Protein AF-A0A1T4QG96-F1 (afdb_monomer_lite)

Foldseek 3Di:
DDDDDDDPDDPVVVVVVVVVVPPPPVDPCCVVVNDDDDPDDPVVVVVVVPPVDD

Radius of gyration: 19.83 Å; chains: 1; bounding box: 55×19×36 Å

Secondary structure (DSSP, 8-state):
----PPTT--HHHHHHHHHHHS---SS-HHHHH-----SS-HHHHHHHH-----

pLDDT: mean 75.29, std 8.7, range [50.66, 86.44]

Organism: NCBI:txid413434

Structure (mmCIF, N/CA/C/O backbone):
data_AF-A0A1T4QG96-F1
#
_entry.id   AF-A0A1T4QG96-F1
#
loop_
_atom_site.group_PDB
_atom_site.id
_atom_site.type_symbol
_atom_site.label_atom_id
_atom_site.label_alt_id
_atom_site.label_comp_id
_atom_site.label_asym_id
_atom_site.label_entity_id
_atom_site.label_seq_id
_atom_site.pdbx_PDB_ins_code
_atom_site.Cartn_x
_atom_site.Cartn_y
_atom_site.Cartn_z
_atom_site.occupancy
_atom_site.B_iso_or_equiv
_atom_site.auth_seq_id
_atom_site.auth_comp_id
_atom_site.auth_asym_id
_atom_site.auth_atom_id
_atom_site.pdbx_PDB_model_num
ATOM 1 N N . MET A 1 1 ? -10.964 -12.778 -4.651 1.00 50.66 1 MET A N 1
ATOM 2 C CA . MET A 1 1 ? -11.969 -12.785 -3.564 1.00 50.66 1 MET A CA 1
ATOM 3 C C . MET A 1 1 ? -13.257 -12.208 -4.134 1.00 50.66 1 MET A C 1
ATOM 5 O O . MET A 1 1 ? -13.205 -11.103 -4.653 1.00 50.66 1 MET A O 1
ATOM 9 N N . VAL A 1 2 ? -14.364 -12.955 -4.130 1.00 52.12 2 VAL A N 1
ATOM 10 C CA . VAL A 1 2 ? -15.666 -12.481 -4.643 1.00 52.12 2 VAL A CA 1
ATOM 11 C C . VAL A 1 2 ? -16.559 -12.184 -3.446 1.00 52.12 2 VAL A C 1
ATOM 13 O O . VAL A 1 2 ? -16.671 -13.016 -2.548 1.00 52.12 2 VAL A O 1
ATOM 16 N N . LEU A 1 3 ? -17.144 -10.989 -3.405 1.00 65.38 3 LEU A N 1
ATOM 17 C CA . LEU A 1 3 ? -17.886 -10.492 -2.252 1.00 65.38 3 LEU A CA 1
ATOM 18 C C . LEU A 1 3 ? -19.348 -10.279 -2.646 1.00 65.38 3 LEU A C 1
ATOM 20 O O . LEU A 1 3 ? -19.650 -9.446 -3.495 1.00 65.38 3 LEU A O 1
ATOM 24 N N . ILE A 1 4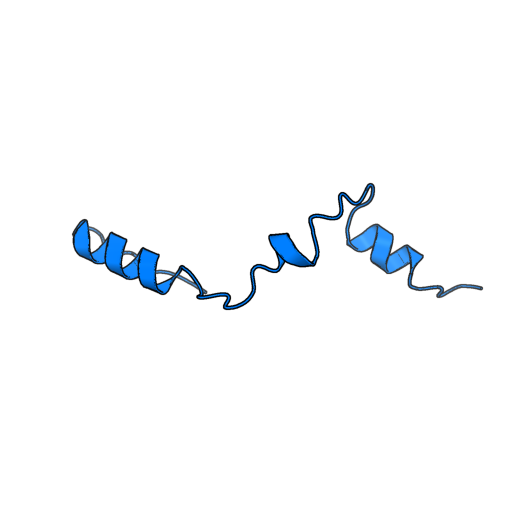 ? -20.247 -11.068 -2.057 1.00 73.62 4 ILE A N 1
ATOM 25 C CA . ILE A 1 4 ? -21.678 -11.028 -2.368 1.00 73.62 4 ILE A CA 1
ATOM 26 C C . ILE A 1 4 ? -22.375 -10.196 -1.292 1.00 73.62 4 ILE A C 1
ATOM 28 O O . ILE A 1 4 ? -22.539 -10.639 -0.155 1.00 73.62 4 ILE A O 1
ATOM 32 N N . LEU A 1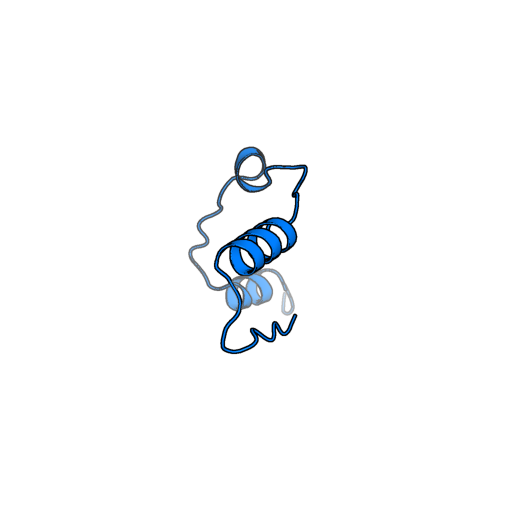 5 ? -22.781 -8.981 -1.655 1.00 77.56 5 LEU A N 1
ATOM 33 C CA . LEU A 1 5 ? -23.594 -8.114 -0.804 1.00 77.56 5 LEU A CA 1
ATOM 34 C C . LEU A 1 5 ? -25.073 -8.444 -1.019 1.00 77.56 5 LEU A C 1
ATOM 36 O O . LEU A 1 5 ? -25.590 -8.327 -2.130 1.00 77.56 5 LEU A O 1
ATOM 40 N N . LYS A 1 6 ? -25.770 -8.854 0.045 1.00 80.88 6 LYS A N 1
ATOM 41 C CA . LYS A 1 6 ? -27.221 -9.071 -0.011 1.00 80.88 6 LYS A CA 1
ATOM 42 C C . LYS A 1 6 ? -27.946 -7.723 -0.085 1.00 80.88 6 LYS A C 1
ATOM 44 O O . LYS A 1 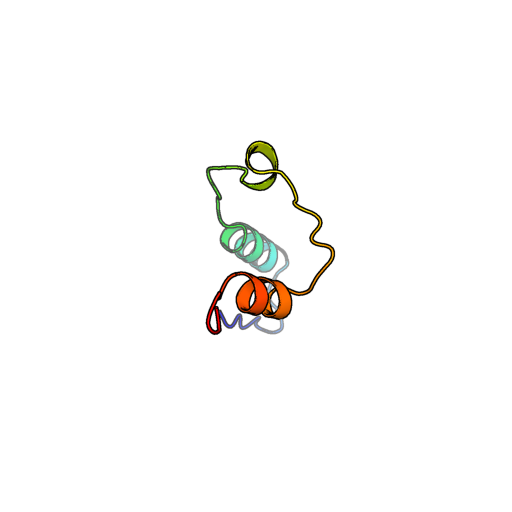6 ? -27.629 -6.796 0.661 1.00 80.88 6 LYS A O 1
ATOM 49 N N . LYS A 1 7 ? -28.948 -7.619 -0.962 1.00 75.25 7 LYS A N 1
ATOM 50 C CA . LYS A 1 7 ? -29.810 -6.432 -1.059 1.00 75.25 7 LYS A CA 1
ATOM 51 C C . LYS A 1 7 ? -30.615 -6.300 0.241 1.00 75.25 7 LYS A C 1
ATOM 53 O O . LYS A 1 7 ? -31.339 -7.223 0.597 1.00 75.25 7 LYS A O 1
ATOM 58 N N . GLY A 1 8 ? -30.452 -5.180 0.948 1.00 80.38 8 GLY A N 1
ATOM 59 C CA . GLY A 1 8 ? -31.057 -4.946 2.268 1.00 80.38 8 GLY A CA 1
ATOM 60 C C . GLY A 1 8 ? -30.114 -5.134 3.462 1.00 80.38 8 GLY A C 1
ATOM 61 O O . GLY A 1 8 ? -30.574 -5.046 4.595 1.00 80.38 8 GLY A O 1
ATOM 62 N N . ALA A 1 9 ? -28.815 -5.368 3.232 1.00 79.69 9 ALA A N 1
ATOM 63 C CA . ALA A 1 9 ? -27.829 -5.386 4.310 1.00 79.69 9 ALA A CA 1
ATOM 64 C C . ALA A 1 9 ? -27.847 -4.062 5.093 1.00 79.69 9 ALA A C 1
ATOM 66 O O . ALA A 1 9 ? -27.836 -2.970 4.519 1.00 79.69 9 ALA A O 1
ATOM 67 N N . SER A 1 10 ? -27.881 -4.171 6.417 1.00 83.50 10 SER A N 1
ATOM 68 C CA . SER A 1 10 ? -27.873 -3.023 7.312 1.00 83.50 10 SER A CA 1
ATOM 69 C C . SER A 1 10 ? -26.506 -2.334 7.307 1.00 83.50 10 SER A C 1
ATOM 71 O O . SER A 1 10 ? -25.461 -2.949 7.077 1.00 83.50 10 SER A O 1
ATOM 73 N N . ARG A 1 11 ? -26.489 -1.038 7.640 1.00 8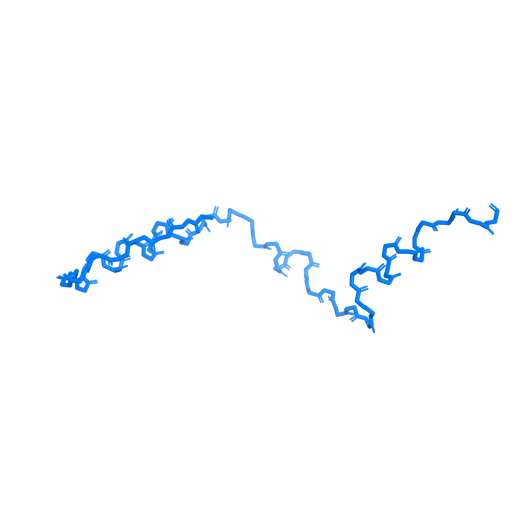0.31 11 ARG A N 1
ATOM 74 C CA . ARG A 1 11 ? -25.252 -0.241 7.707 1.00 80.31 11 ARG A CA 1
ATOM 75 C C . ARG A 1 11 ? -24.205 -0.862 8.650 1.00 80.31 11 ARG A C 1
ATOM 77 O O . ARG A 1 11 ? -23.020 -0.865 8.338 1.00 80.31 11 ARG A O 1
ATOM 84 N N . LYS A 1 12 ? -24.652 -1.477 9.752 1.00 82.31 12 LYS A N 1
ATOM 85 C CA . LYS A 1 12 ? -23.788 -2.183 10.715 1.00 82.31 12 LYS A CA 1
ATOM 86 C C . LYS A 1 12 ? -23.097 -3.404 10.105 1.00 82.31 12 LYS A C 1
ATOM 88 O O . LYS A 1 12 ? -21.926 -3.658 10.384 1.00 82.31 12 LYS A O 1
ATOM 93 N N . GLU A 1 13 ? -23.803 -4.164 9.272 1.00 79.88 13 GLU A N 1
ATOM 94 C CA . GLU A 1 13 ? -23.236 -5.342 8.611 1.00 79.88 13 GLU A CA 1
ATOM 95 C C . GLU A 1 13 ? -22.172 -4.934 7.591 1.00 79.88 13 GLU A C 1
ATOM 97 O O . GLU A 1 13 ? -21.112 -5.559 7.541 1.00 79.88 13 GLU A O 1
ATOM 102 N N . MET A 1 14 ? -22.400 -3.839 6.861 1.00 80.06 14 MET A N 1
ATOM 103 C CA . MET A 1 14 ? -21.423 -3.274 5.926 1.00 80.06 14 MET A CA 1
ATOM 104 C C . MET A 1 14 ? -20.139 -2.829 6.639 1.00 80.06 14 MET A C 1
ATOM 106 O O . MET A 1 14 ? -19.049 -3.214 6.223 1.00 80.06 14 MET A O 1
ATOM 110 N N . GLU A 1 15 ? -20.255 -2.108 7.758 1.00 83.06 15 GLU A N 1
ATOM 111 C CA . GLU A 1 15 ? -19.099 -1.699 8.571 1.00 83.06 15 GLU A CA 1
ATOM 112 C C . GLU A 1 15 ? -18.331 -2.904 9.137 1.00 83.06 15 GLU A C 1
ATOM 114 O O . GLU A 1 15 ? -17.099 -2.905 9.203 1.00 83.06 15 GLU A O 1
ATOM 119 N N . SER A 1 16 ? -19.044 -3.962 9.536 1.00 81.44 16 SER A N 1
ATOM 120 C CA . SER A 1 16 ? -18.419 -5.192 10.033 1.00 81.44 16 SER A CA 1
ATOM 121 C C . SER A 1 16 ? -17.632 -5.930 8.943 1.00 81.44 16 SER A C 1
ATOM 123 O O . SER A 1 16 ? -16.560 -6.478 9.211 1.00 81.44 16 SER A O 1
ATOM 125 N N . LEU A 1 17 ? -18.135 -5.905 7.706 1.00 81.00 17 LEU A N 1
ATOM 126 C CA . LEU A 1 17 ? -17.474 -6.460 6.530 1.00 81.00 17 LEU A CA 1
ATOM 127 C C . LEU A 1 17 ? -16.245 -5.638 6.143 1.00 81.00 17 LEU A C 1
ATOM 129 O O . LEU A 1 17 ? -15.189 -6.214 5.894 1.00 81.00 17 LEU A O 1
ATOM 133 N N . GLU A 1 18 ? -16.341 -4.308 6.178 1.00 78.31 18 GLU A N 1
ATOM 134 C CA . GLU A 1 18 ? -15.210 -3.412 5.923 1.00 78.31 18 GLU A CA 1
ATOM 135 C C . GLU A 1 18 ? -14.065 -3.647 6.920 1.00 78.31 18 GLU A C 1
ATOM 137 O O . GLU A 1 18 ? -12.900 -3.747 6.532 1.00 78.31 18 GLU A O 1
ATOM 142 N N . LYS A 1 19 ? -14.385 -3.821 8.209 1.00 78.75 19 LYS A N 1
ATOM 143 C CA . LYS A 1 19 ? -13.386 -4.139 9.243 1.00 78.75 19 LYS A CA 1
ATOM 144 C C . LYS A 1 19 ? -12.699 -5.486 9.018 1.00 78.75 19 LYS A C 1
ATOM 146 O O . LYS A 1 19 ? -11.521 -5.610 9.333 1.00 78.75 19 LYS A O 1
ATOM 151 N N . LYS A 1 20 ? -13.411 -6.484 8.483 1.00 75.75 20 LYS A N 1
ATOM 152 C CA . LYS A 1 20 ? -12.834 -7.793 8.124 1.00 75.75 20 LYS A CA 1
ATOM 153 C C . LYS A 1 20 ? -11.977 -7.726 6.858 1.00 75.75 20 LYS A C 1
ATOM 155 O O . LYS A 1 20 ? -11.019 -8.481 6.743 1.00 75.75 20 LYS A O 1
ATOM 160 N N . LEU A 1 21 ? -12.322 -6.836 5.927 1.00 73.12 21 LEU A N 1
ATOM 161 C CA . LEU A 1 21 ? -11.589 -6.609 4.678 1.00 73.12 21 LEU A CA 1
ATOM 162 C C . LEU A 1 21 ? -10.300 -5.818 4.871 1.00 73.12 21 LEU A C 1
ATOM 164 O O . LEU A 1 21 ? -9.352 -6.023 4.116 1.00 73.12 21 LEU A O 1
ATOM 168 N N . LYS A 1 22 ? -10.246 -4.925 5.865 1.00 70.38 22 LYS A N 1
ATOM 169 C CA . LYS A 1 22 ? -8.999 -4.265 6.260 1.00 70.38 22 LYS A CA 1
ATOM 170 C C . LYS A 1 22 ? -8.057 -5.324 6.827 1.00 70.38 22 LYS A C 1
ATOM 172 O O . LYS A 1 22 ? -8.070 -5.619 8.020 1.00 70.38 22 LYS A O 1
ATOM 177 N N . SER A 1 23 ? -7.247 -5.915 5.952 1.00 63.19 23 SER A N 1
ATOM 178 C CA . SER A 1 23 ? -6.157 -6.797 6.342 1.00 63.19 23 SER A CA 1
ATOM 179 C C . SER A 1 23 ? -5.287 -6.050 7.346 1.00 63.19 23 SER A C 1
ATOM 181 O O . SER A 1 23 ? -4.760 -4.980 7.029 1.00 63.19 23 SER A O 1
ATOM 183 N N . LYS A 1 24 ? -5.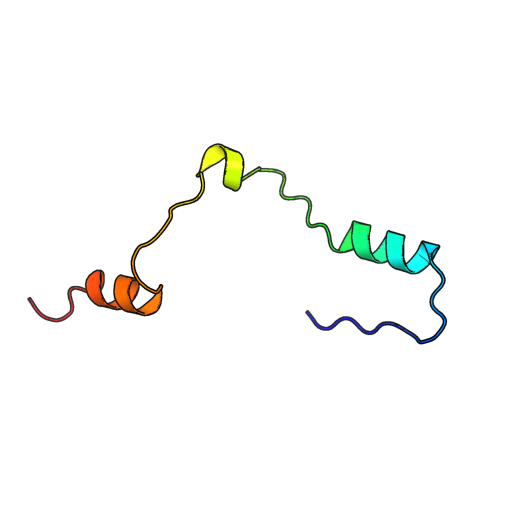140 -6.600 8.555 1.00 63.25 24 LYS A N 1
ATOM 184 C CA . LYS A 1 24 ? -4.134 -6.144 9.514 1.00 63.25 24 LYS A CA 1
ATOM 185 C C . LYS A 1 24 ? -2.760 -6.459 8.930 1.00 63.25 24 LYS A C 1
ATOM 187 O O . LYS A 1 24 ? -2.182 -7.503 9.212 1.00 63.25 24 LYS A O 1
ATOM 192 N N . SER A 1 25 ? -2.253 -5.581 8.074 1.00 62.72 25 SER A N 1
ATOM 193 C CA . SER A 1 25 ? -0.829 -5.567 7.788 1.00 62.72 25 SER A CA 1
ATOM 194 C C . SER A 1 25 ? -0.156 -5.079 9.064 1.00 62.72 25 SER A C 1
ATOM 196 O O . SER A 1 25 ? -0.243 -3.901 9.397 1.00 62.72 25 SER A O 1
ATOM 198 N N . ASN A 1 26 ? 0.451 -5.993 9.825 1.00 68.75 26 ASN A N 1
ATOM 199 C CA . ASN A 1 26 ? 1.191 -5.642 11.044 1.00 68.75 26 ASN A CA 1
ATOM 200 C C . ASN A 1 26 ? 2.415 -4.760 10.739 1.00 68.75 26 ASN A C 1
ATOM 202 O O . ASN A 1 26 ? 2.984 -4.160 11.646 1.00 68.75 26 ASN A O 1
ATOM 206 N N . VAL A 1 27 ? 2.812 -4.680 9.467 1.00 70.94 27 VAL A N 1
ATOM 207 C CA . VAL A 1 27 ? 3.911 -3.852 8.986 1.00 70.94 27 VAL A CA 1
ATOM 208 C C . VAL A 1 27 ? 3.357 -2.833 8.003 1.00 70.94 27 VAL A C 1
ATOM 210 O O . VAL A 1 27 ? 2.705 -3.186 7.018 1.00 70.94 27 VAL A O 1
ATOM 213 N N . ASP A 1 28 ? 3.626 -1.559 8.258 1.00 73.12 28 ASP A N 1
ATOM 214 C CA . ASP A 1 28 ? 3.347 -0.497 7.299 1.00 73.12 28 ASP A CA 1
ATOM 215 C C . ASP A 1 28 ? 4.433 -0.507 6.216 1.00 73.12 28 ASP A C 1
ATOM 217 O O . ASP A 1 28 ? 5.448 0.185 6.293 1.00 73.12 28 ASP A O 1
ATOM 221 N N . VAL A 1 29 ? 4.247 -1.371 5.218 1.00 75.25 29 VAL A N 1
ATOM 222 C CA . VAL A 1 29 ? 5.210 -1.572 4.127 1.00 75.25 29 VAL A CA 1
ATOM 223 C C . VAL A 1 29 ? 5.447 -0.266 3.358 1.00 75.25 29 VAL A C 1
ATOM 225 O O . VAL A 1 29 ? 6.555 -0.026 2.896 1.00 75.25 29 VAL A O 1
ATOM 228 N N . LEU A 1 30 ? 4.452 0.627 3.285 1.00 73.81 30 LEU A N 1
ATOM 229 C CA . LEU A 1 30 ? 4.602 1.937 2.644 1.00 73.81 30 LEU A CA 1
ATOM 230 C C . LEU A 1 30 ? 5.477 2.884 3.468 1.00 73.81 30 LEU A C 1
ATOM 232 O O . LEU A 1 30 ? 6.260 3.637 2.892 1.00 73.81 30 LEU A O 1
ATOM 236 N N . LYS A 1 31 ? 5.384 2.836 4.801 1.00 71.81 31 LYS A N 1
ATOM 237 C CA . LYS A 1 31 ? 6.251 3.611 5.698 1.00 71.81 31 LYS A CA 1
ATOM 238 C C . LYS A 1 31 ? 7.713 3.169 5.628 1.00 71.81 31 LYS A C 1
ATOM 240 O O . LYS A 1 31 ? 8.593 4.023 5.662 1.00 71.81 31 LYS A O 1
ATOM 245 N N . TYR A 1 32 ? 7.974 1.863 5.558 1.00 70.94 32 TYR A N 1
ATOM 246 C CA . TYR A 1 32 ? 9.338 1.323 5.658 1.00 70.94 32 TYR A CA 1
ATOM 247 C C . TYR A 1 32 ? 10.019 1.086 4.307 1.00 70.94 32 TYR A C 1
ATOM 249 O O . TYR A 1 32 ? 11.219 1.312 4.191 1.00 70.94 32 TYR A O 1
ATOM 257 N N . CYS A 1 33 ? 9.279 0.663 3.282 1.00 74.62 33 CYS A N 1
ATOM 258 C CA . CYS A 1 33 ? 9.823 0.437 1.939 1.00 74.62 33 CYS A CA 1
ATOM 259 C C . CYS A 1 33 ? 9.604 1.638 1.006 1.00 74.62 33 CYS A C 1
ATOM 261 O O . CYS A 1 33 ? 10.161 1.674 -0.091 1.00 74.62 33 CYS A O 1
ATOM 263 N N . GLY A 1 34 ? 8.814 2.630 1.433 1.00 72.06 34 GLY A N 1
ATOM 264 C CA . GLY A 1 34 ? 8.481 3.795 0.625 1.00 72.06 34 GLY A CA 1
ATOM 265 C C . GLY A 1 34 ? 7.606 3.450 -0.582 1.00 72.06 34 GLY A C 1
ATOM 266 O O . GLY A 1 34 ? 7.138 2.327 -0.770 1.00 72.06 34 GLY A O 1
ATOM 267 N N . LYS A 1 35 ? 7.373 4.454 -1.429 1.00 74.06 35 LYS A N 1
ATOM 268 C CA . LYS A 1 35 ? 6.718 4.287 -2.729 1.00 74.06 35 LYS A CA 1
ATOM 269 C C . LYS A 1 35 ? 7.745 4.555 -3.819 1.00 74.06 35 LYS A C 1
ATOM 271 O O . LYS A 1 35 ? 8.108 5.707 -4.044 1.00 74.06 35 LYS A O 1
ATOM 276 N N . ILE A 1 36 ? 8.187 3.511 -4.512 1.00 73.81 36 ILE A N 1
ATOM 277 C CA . ILE A 1 36 ? 9.014 3.680 -5.708 1.00 73.81 36 ILE A CA 1
ATOM 278 C C . ILE A 1 36 ? 8.096 4.139 -6.845 1.00 73.81 36 ILE A C 1
ATOM 280 O O . ILE A 1 36 ? 7.152 3.444 -7.224 1.00 73.81 36 ILE A O 1
ATOM 284 N N . LYS A 1 37 ? 8.351 5.339 -7.375 1.00 75.12 37 LYS A N 1
ATOM 285 C CA . LYS A 1 37 ? 7.767 5.783 -8.643 1.00 75.12 37 LYS A CA 1
ATOM 286 C C . LYS A 1 37 ? 8.618 5.195 -9.761 1.00 75.12 37 LYS A C 1
ATOM 288 O O . LYS A 1 37 ? 9.738 5.640 -9.980 1.00 75.12 37 LYS A O 1
ATOM 293 N N . LEU A 1 38 ? 8.098 4.164 -10.412 1.00 81.12 38 LEU A N 1
ATOM 294 C CA . LEU A 1 38 ? 8.736 3.558 -11.573 1.00 81.12 38 LEU A CA 1
ATOM 295 C C . LEU A 1 38 ? 8.328 4.339 -12.825 1.00 81.12 38 LEU A C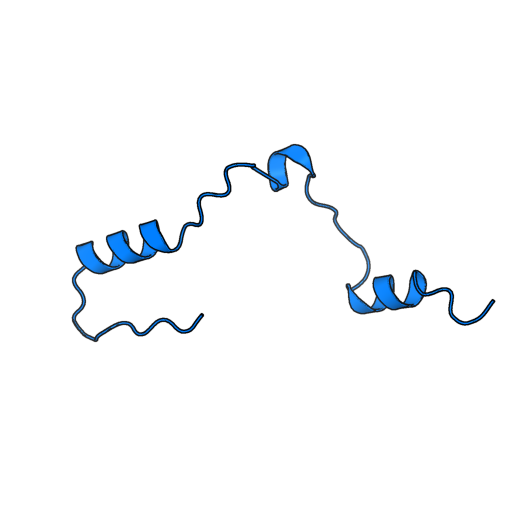 1
ATOM 297 O O . LEU A 1 38 ? 7.154 4.657 -13.004 1.00 81.12 38 LEU A O 1
ATOM 301 N N . ASN A 1 39 ? 9.304 4.652 -13.677 1.00 84.69 39 ASN A N 1
ATOM 302 C CA . ASN A 1 39 ? 9.085 5.383 -14.931 1.00 84.69 39 ASN A CA 1
ATOM 303 C C . ASN A 1 39 ? 8.586 4.477 -16.069 1.00 84.69 39 ASN A C 1
ATOM 305 O O . ASN A 1 39 ? 8.260 4.965 -17.146 1.00 84.69 39 ASN A O 1
ATOM 309 N N . ALA A 1 40 ? 8.560 3.165 -15.840 1.00 83.69 40 ALA A N 1
ATOM 310 C CA . ALA A 1 40 ? 8.188 2.157 -16.815 1.00 83.69 40 ALA A CA 1
ATOM 311 C C . ALA A 1 40 ? 7.195 1.168 -16.202 1.00 83.69 40 ALA A C 1
ATOM 313 O O . ALA A 1 40 ? 7.170 0.959 -14.986 1.00 83.69 40 ALA A O 1
ATOM 314 N N . ASP A 1 41 ? 6.379 0.570 -17.065 1.00 85.19 41 ASP A N 1
ATOM 315 C CA . ASP A 1 41 ? 5.433 -0.466 -16.673 1.00 85.19 41 ASP A CA 1
ATOM 316 C C . ASP A 1 41 ? 6.153 -1.717 -16.139 1.00 85.19 41 ASP A C 1
ATOM 318 O O . ASP A 1 41 ? 7.293 -2.016 -16.516 1.00 85.19 41 ASP A O 1
ATOM 322 N N . ALA A 1 42 ? 5.469 -2.461 -15.268 1.00 82.31 42 ALA A N 1
ATOM 323 C CA . ALA A 1 42 ? 6.007 -3.654 -14.625 1.00 82.31 42 ALA A CA 1
ATOM 324 C C . ALA A 1 42 ? 6.536 -4.679 -15.641 1.00 82.31 42 ALA A C 1
ATOM 326 O O . ALA A 1 42 ? 7.583 -5.281 -15.406 1.00 82.31 42 ALA A O 1
ATOM 327 N N . LEU A 1 43 ? 5.860 -4.851 -16.783 1.00 84.56 43 LEU A N 1
ATOM 328 C CA . LEU A 1 43 ? 6.284 -5.804 -17.807 1.00 84.56 43 LEU A CA 1
ATOM 329 C C . LEU A 1 43 ? 7.569 -5.356 -18.517 1.00 84.56 43 LEU A C 1
ATOM 331 O O . LEU A 1 43 ? 8.424 -6.184 -18.825 1.00 84.56 43 LEU A O 1
ATOM 335 N N . THR A 1 44 ? 7.725 -4.053 -18.753 1.00 85.31 44 THR A N 1
ATOM 336 C CA . THR A 1 44 ? 8.930 -3.480 -19.369 1.00 85.31 44 THR A CA 1
ATOM 337 C C . THR A 1 44 ? 10.145 -3.683 -18.473 1.00 85.31 44 THR A C 1
ATOM 339 O O . THR A 1 44 ? 11.188 -4.118 -18.949 1.00 85.31 44 THR A O 1
ATOM 342 N N . ILE A 1 45 ? 9.987 -3.451 -17.167 1.00 86.44 45 ILE A N 1
ATOM 343 C CA . ILE A 1 45 ? 11.052 -3.657 -16.174 1.00 86.44 45 ILE A CA 1
ATOM 344 C C . ILE A 1 45 ? 11.409 -5.141 -16.056 1.00 86.44 45 ILE A C 1
ATOM 346 O O . ILE A 1 45 ? 12.580 -5.501 -15.994 1.00 86.44 45 ILE A O 1
ATOM 350 N N . GLN A 1 46 ? 10.413 -6.028 -16.058 1.00 83.56 46 GLN A N 1
ATOM 351 C CA . GLN A 1 46 ? 10.663 -7.470 -16.027 1.00 83.56 46 GLN A CA 1
ATOM 352 C C . GLN A 1 46 ? 11.442 -7.945 -17.254 1.00 83.56 46 GLN A C 1
ATOM 354 O O . GLN A 1 46 ? 12.330 -8.779 -17.115 1.00 83.56 46 GLN A O 1
ATOM 359 N N . LYS A 1 47 ? 11.131 -7.407 -18.437 1.00 85.62 47 LYS A N 1
ATOM 360 C CA . LYS A 1 47 ? 11.861 -7.713 -19.671 1.00 85.62 47 LYS A CA 1
ATOM 361 C C . LYS A 1 47 ? 13.280 -7.149 -19.665 1.00 85.62 47 LYS A C 1
ATOM 363 O O . LYS A 1 47 ? 14.165 -7.836 -20.135 1.00 85.62 47 LYS A O 1
ATOM 368 N N . SER A 1 48 ? 13.507 -5.951 -19.120 1.00 83.38 48 SER A N 1
ATOM 369 C CA . SER A 1 48 ? 14.858 -5.370 -19.044 1.00 83.38 48 SER A CA 1
ATOM 370 C C . SER A 1 48 ? 15.755 -6.048 -18.007 1.00 83.38 48 SER A C 1
ATOM 372 O O . SER A 1 48 ? 16.966 -6.008 -18.139 1.00 83.38 48 SER A O 1
ATOM 374 N N . LEU A 1 49 ? 15.173 -6.613 -16.942 1.00 82.88 49 LEU A N 1
ATOM 375 C CA . LEU A 1 49 ? 15.908 -7.371 -15.919 1.00 82.88 49 LEU A CA 1
ATOM 376 C C . LEU A 1 49 ? 16.183 -8.817 -16.343 1.00 82.88 49 LEU A C 1
ATOM 378 O O . LEU A 1 49 ? 17.092 -9.453 -15.816 1.00 82.88 49 LEU A O 1
ATOM 382 N N . ARG A 1 50 ? 15.367 -9.351 -17.255 1.00 83.12 50 ARG A N 1
ATOM 383 C CA . ARG A 1 50 ? 15.640 -10.605 -17.945 1.00 83.12 50 ARG A CA 1
ATOM 384 C C . ARG A 1 50 ? 16.647 -10.310 -19.041 1.00 83.12 50 ARG A C 1
ATOM 386 O O . ARG A 1 50 ? 16.276 -10.039 -20.177 1.00 83.12 50 ARG A O 1
ATOM 393 N N . ASP A 1 51 ? 17.909 -10.340 -18.653 1.00 67.69 51 ASP A N 1
ATOM 394 C CA . ASP A 1 51 ? 19.069 -10.292 -19.538 1.00 67.69 51 ASP A CA 1
ATOM 395 C C . ASP A 1 51 ? 19.109 -11.569 -20.403 1.00 67.69 51 ASP A C 1
ATOM 397 O O . ASP A 1 51 ? 19.938 -12.452 -20.229 1.00 67.69 51 ASP A O 1
ATOM 401 N N . GLU A 1 52 ? 18.093 -11.777 -21.245 1.00 61.38 52 GLU A N 1
ATOM 402 C CA . GLU A 1 52 ? 17.926 -13.025 -21.997 1.00 61.38 52 GLU A CA 1
ATOM 403 C C . GLU A 1 52 ? 18.776 -13.058 -23.280 1.00 61.38 52 GLU A C 1
ATOM 405 O O . GLU A 1 52 ? 18.753 -14.080 -23.962 1.00 61.38 52 GLU A O 1
ATOM 410 N N . TRP A 1 53 ? 19.508 -11.986 -23.628 1.00 63.38 53 TRP A N 1
ATOM 411 C CA . TRP A 1 53 ? 20.235 -11.884 -24.906 1.00 63.38 53 TRP A CA 1
ATOM 412 C C . TRP A 1 53 ? 21.515 -11.008 -24.881 1.00 63.38 53 TRP A C 1
ATOM 414 O O . TRP A 1 53 ? 21.791 -10.325 -25.869 1.00 63.38 53 TRP A O 1
ATOM 424 N N . GLU A 1 54 ? 22.310 -11.061 -23.806 1.00 54.56 54 GLU A N 1
ATOM 425 C CA . GLU A 1 54 ? 23.788 -10.993 -23.903 1.00 54.56 54 GLU A CA 1
ATOM 426 C C . GLU A 1 54 ? 24.397 -12.359 -23.553 1.00 54.56 54 GLU A C 1
ATOM 428 O O . GLU A 1 54 ? 23.871 -13.032 -22.635 1.00 54.56 54 GLU A O 1
#

Sequence (54 aa):
MVLILKKGASRKEMESLEKKLKSKSNVDVLKYCGKIKLNADALTIQKSLRDEWE